Protein 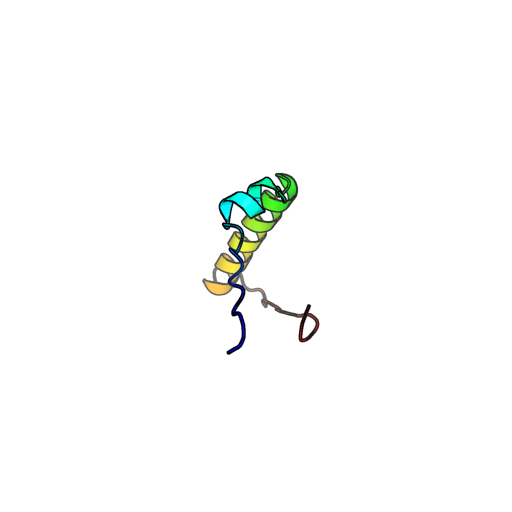AF-A0A3D0MAL9-F1 (afdb_monomer_lite)

Secondary structure (DSSP, 8-state):
-------PPPPHHHHHHHSPPPHHHHHHHHHHHHHHHHHHHTSS-------S-S--

pLDDT: mean 93.04, std 9.19, range [45.94, 98.38]

Sequence (56 aa):
MGFSYERELPSPEHLKELLPVSPQLEQIRLDRIDYIKKILSGDYERLLLIIGPCSA

Radius of gyra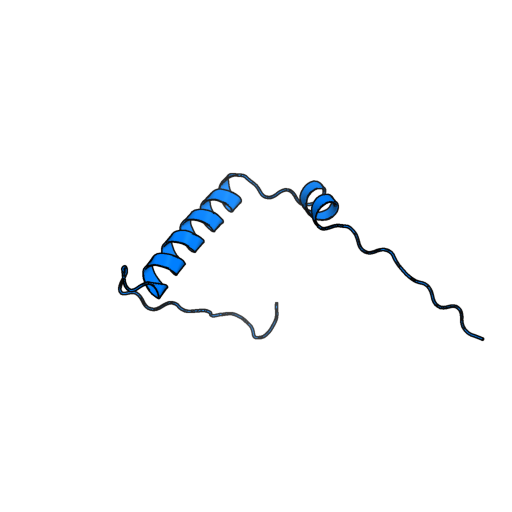tion: 19.07 Å; chains: 1; bounding box: 30×26×60 Å

Foldseek 3Di:
DDDDDDDDDDDPVRVCVVPPDDPVVVVVVVVVVVVVVCCVVVVDPDDDDDDDPPPD

Structure (mmCIF, N/CA/C/O backbone):
data_AF-A0A3D0MAL9-F1
#
_entry.id   AF-A0A3D0MAL9-F1
#
loop_
_atom_site.group_PDB
_atom_site.id
_atom_site.type_symbol
_atom_site.label_atom_id
_atom_site.label_alt_id
_atom_site.label_comp_id
_atom_site.label_asym_id
_atom_site.label_entity_id
_atom_site.label_seq_id
_atom_site.pdbx_PDB_ins_code
_atom_site.Cartn_x
_atom_site.Cartn_y
_atom_site.Cartn_z
_atom_site.occupancy
_atom_site.B_iso_or_equiv
_atom_site.auth_seq_id
_atom_site.auth_comp_id
_atom_site.auth_asym_id
_atom_site.auth_atom_id
_atom_site.pdbx_PDB_model_num
ATOM 1 N N . MET A 1 1 ? 2.149 -8.151 -45.731 1.00 45.94 1 MET A N 1
ATOM 2 C CA . MET A 1 1 ? 2.229 -9.119 -44.618 1.00 45.94 1 MET A CA 1
ATOM 3 C C . MET A 1 1 ? 3.220 -8.555 -43.618 1.00 45.94 1 MET A C 1
ATOM 5 O O . MET A 1 1 ? 4.384 -8.421 -43.966 1.00 45.94 1 MET A O 1
ATOM 9 N N . GLY A 1 2 ? 2.734 -8.064 -42.478 1.00 74.31 2 GLY A N 1
ATOM 10 C CA . GLY A 1 2 ? 3.567 -7.429 -41.453 1.00 74.31 2 GLY A CA 1
ATOM 11 C C . GLY A 1 2 ? 3.974 -8.442 -40.389 1.00 74.31 2 GLY A C 1
ATOM 12 O O . GLY A 1 2 ? 3.170 -9.297 -40.029 1.00 74.31 2 GLY A O 1
ATOM 13 N N . PHE A 1 3 ? 5.213 -8.356 -39.910 1.00 76.44 3 PHE A N 1
ATOM 14 C CA . PHE A 1 3 ? 5.695 -9.159 -38.789 1.00 76.44 3 PHE A CA 1
ATOM 15 C C . PHE A 1 3 ? 5.076 -8.646 -37.484 1.00 76.44 3 PHE A C 1
ATOM 17 O O . PHE A 1 3 ? 5.209 -7.465 -37.162 1.00 76.44 3 PHE A O 1
ATOM 24 N N . SER A 1 4 ? 4.422 -9.522 -36.724 1.00 71.12 4 SER A N 1
ATOM 25 C CA . SER A 1 4 ? 4.046 -9.259 -35.335 1.00 71.12 4 SER A CA 1
ATOM 26 C C . SER A 1 4 ? 5.163 -9.759 -34.423 1.00 71.12 4 SER A C 1
ATOM 28 O O . SER A 1 4 ? 5.449 -10.954 -34.393 1.00 71.12 4 SER A O 1
ATOM 30 N N . TYR A 1 5 ? 5.805 -8.843 -33.703 1.00 74.44 5 TYR A N 1
ATOM 31 C CA . TYR A 1 5 ? 6.786 -9.176 -32.673 1.00 74.44 5 TYR A CA 1
ATOM 32 C C . TYR A 1 5 ? 6.070 -9.295 -31.329 1.00 74.44 5 TYR A C 1
ATOM 34 O O . TYR A 1 5 ? 5.597 -8.295 -30.789 1.00 74.44 5 TYR A O 1
ATOM 42 N N . GLU A 1 6 ? 5.999 -10.508 -30.795 1.00 79.69 6 GLU A N 1
ATOM 43 C CA . GLU A 1 6 ? 5.524 -10.767 -29.439 1.00 79.69 6 GLU A CA 1
ATOM 44 C C . GLU A 1 6 ? 6.719 -10.676 -28.481 1.00 79.69 6 GLU A C 1
ATOM 46 O O . GLU A 1 6 ? 7.779 -11.248 -28.741 1.00 79.69 6 GLU A O 1
ATOM 51 N N . ARG A 1 7 ? 6.592 -9.879 -27.416 1.00 82.44 7 ARG A N 1
ATOM 52 C CA . ARG A 1 7 ? 7.627 -9.740 -26.386 1.00 82.44 7 ARG A CA 1
ATOM 53 C C . ARG A 1 7 ? 7.143 -10.422 -25.123 1.00 82.44 7 ARG A C 1
ATOM 55 O O . ARG A 1 7 ? 6.057 -10.108 -24.642 1.00 82.44 7 ARG A O 1
ATOM 62 N N . GLU A 1 8 ? 7.968 -11.302 -24.578 1.00 86.06 8 GLU A N 1
ATOM 63 C CA . GLU A 1 8 ? 7.707 -11.889 -23.271 1.00 86.06 8 GLU A CA 1
ATOM 64 C C . GLU A 1 8 ? 7.778 -10.806 -22.193 1.00 86.06 8 GLU A C 1
ATOM 66 O O . GLU A 1 8 ? 8.703 -9.990 -22.151 1.00 86.06 8 GLU A O 1
ATOM 71 N N . LEU A 1 9 ? 6.763 -10.787 -21.332 1.00 91.94 9 LEU A N 1
ATOM 72 C CA . LEU A 1 9 ? 6.762 -9.950 -20.143 1.00 91.94 9 LEU A CA 1
ATOM 73 C C . LEU A 1 9 ? 7.515 -10.678 -19.025 1.00 91.94 9 LEU A C 1
ATOM 75 O O . LEU A 1 9 ? 7.351 -11.890 -18.874 1.00 91.94 9 LEU A O 1
ATOM 79 N N . PRO A 1 10 ? 8.314 -9.962 -18.215 1.00 91.12 10 PRO A N 1
ATOM 80 C CA . PRO A 1 10 ? 8.954 -10.568 -17.059 1.00 91.12 10 PRO A CA 1
ATOM 81 C C . PRO A 1 10 ? 7.898 -1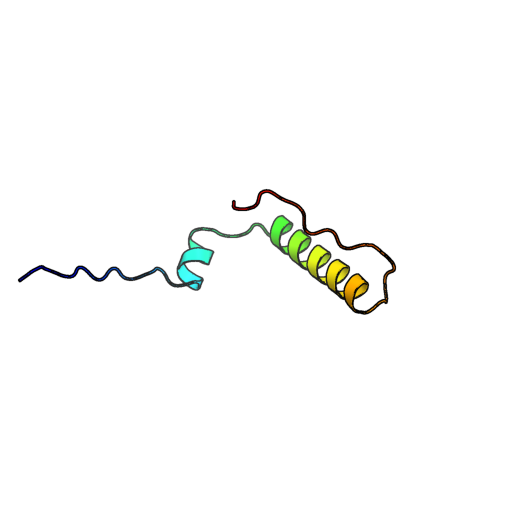1.065 -16.066 1.00 91.12 10 PRO A C 1
ATOM 83 O O . PRO A 1 10 ? 6.860 -10.423 -15.874 1.00 91.12 10 PRO A O 1
ATOM 86 N N . SER A 1 11 ? 8.172 -12.193 -15.407 1.00 94.81 11 SER A N 1
ATOM 87 C CA . SER A 1 11 ? 7.280 -12.697 -14.364 1.00 94.81 11 SER A CA 1
ATOM 88 C C . SER A 1 11 ? 7.314 -11.788 -13.123 1.00 94.81 11 SER A C 1
ATOM 90 O O . SER A 1 11 ? 8.309 -11.092 -12.882 1.00 94.81 11 SER A O 1
ATOM 92 N N . PRO A 1 12 ? 6.258 -11.791 -12.292 1.00 95.12 12 PRO A N 1
ATOM 93 C CA . PRO A 1 12 ? 6.261 -11.066 -11.024 1.00 95.12 12 PRO A CA 1
ATOM 94 C C . PRO A 1 12 ? 7.425 -11.450 -10.101 1.00 95.12 12 PRO A C 1
ATOM 96 O O . PRO A 1 12 ? 7.949 -10.596 -9.390 1.00 95.12 12 PRO A O 1
ATOM 99 N N . GLU A 1 13 ? 7.828 -12.720 -10.095 1.00 96.06 13 GLU A N 1
ATOM 100 C CA . GLU A 1 13 ? 8.961 -13.233 -9.318 1.00 96.06 13 GLU A CA 1
ATOM 101 C C . GLU A 1 13 ? 10.268 -12.622 -9.816 1.00 96.06 13 GLU A C 1
ATOM 103 O O . GLU A 1 13 ? 11.006 -12.041 -9.023 1.00 96.06 13 GLU A O 1
ATOM 108 N N . HIS A 1 14 ? 10.489 -12.643 -11.134 1.00 95.81 14 HIS A N 1
ATOM 109 C CA . HIS A 1 14 ? 11.672 -12.045 -11.743 1.00 95.81 14 HIS A CA 1
ATOM 110 C C . HIS A 1 14 ? 11.779 -10.542 -11.436 1.00 95.81 14 HIS A C 1
ATOM 112 O O . HIS A 1 14 ? 12.851 -10.038 -11.107 1.00 95.81 14 HIS A O 1
ATOM 118 N N . LEU A 1 15 ? 10.658 -9.814 -11.466 1.00 95.75 15 LEU A N 1
ATOM 119 C CA . LEU A 1 15 ? 10.636 -8.395 -11.099 1.00 95.75 15 LEU A CA 1
ATOM 120 C C . LEU A 1 15 ? 10.983 -8.157 -9.625 1.00 95.75 15 LEU A C 1
ATOM 122 O O . LEU A 1 15 ? 11.681 -7.193 -9.320 1.00 95.75 15 LEU A O 1
ATOM 126 N N . LYS A 1 16 ? 10.518 -9.016 -8.713 1.00 94.75 16 LYS A N 1
ATOM 127 C CA . LYS A 1 16 ? 10.838 -8.910 -7.279 1.00 94.75 16 LYS A CA 1
ATOM 128 C C . LYS A 1 16 ? 12.310 -9.196 -6.990 1.00 94.75 16 LYS A C 1
ATOM 130 O O . LYS A 1 16 ? 12.864 -8.588 -6.080 1.00 94.75 16 LYS A O 1
ATOM 135 N N . GLU A 1 17 ? 12.933 -10.090 -7.753 1.00 95.94 17 GLU A N 1
ATOM 136 C CA . GLU A 1 17 ? 14.374 -10.355 -7.669 1.00 95.94 17 GLU A CA 1
ATOM 137 C C . GLU A 1 17 ? 15.198 -9.164 -8.170 1.00 95.94 17 GLU A C 1
ATOM 139 O O . GLU A 1 17 ? 16.169 -8.771 -7.525 1.00 95.94 17 GLU A O 1
ATOM 144 N N . LEU A 1 18 ? 14.793 -8.561 -9.295 1.00 96.81 18 LEU A N 1
ATOM 145 C CA . LEU A 1 18 ? 15.456 -7.383 -9.864 1.00 96.81 18 LEU A CA 1
ATOM 146 C C . LEU A 1 18 ? 15.268 -6.119 -9.014 1.00 96.81 18 LEU A C 1
ATOM 148 O O . LEU A 1 18 ? 16.148 -5.259 -8.982 1.00 96.81 18 LEU A O 1
ATOM 152 N N . LEU A 1 19 ? 14.115 -5.988 -8.355 1.00 95.50 19 LEU A N 1
ATOM 153 C CA . LEU A 1 19 ? 13.714 -4.816 -7.577 1.00 95.50 19 LEU A CA 1
ATOM 154 C C . LEU A 1 19 ? 13.328 -5.238 -6.148 1.00 95.50 19 LEU A C 1
ATOM 156 O O . LEU A 1 19 ? 12.147 -5.172 -5.781 1.00 95.50 19 LEU A O 1
ATOM 160 N N . PRO A 1 20 ? 14.299 -5.681 -5.325 1.00 94.75 20 PRO A N 1
ATOM 161 C CA . PRO A 1 20 ? 14.014 -6.139 -3.976 1.00 94.75 20 PRO A CA 1
ATOM 162 C C . PRO A 1 20 ? 13.534 -4.975 -3.108 1.00 94.75 20 PRO A C 1
ATOM 164 O O . PRO A 1 20 ? 14.123 -3.891 -3.078 1.00 94.75 20 PRO A O 1
ATOM 167 N N . VAL A 1 21 ? 12.460 -5.212 -2.362 1.00 94.94 21 VAL A N 1
ATOM 168 C CA . VAL A 1 21 ? 11.951 -4.257 -1.375 1.00 94.94 21 VAL A CA 1
ATOM 169 C C . VAL A 1 21 ? 12.772 -4.399 -0.099 1.00 94.94 21 VAL A C 1
ATOM 171 O O . VAL A 1 21 ? 13.026 -5.510 0.361 1.00 94.94 21 VAL A O 1
ATOM 174 N N . SER A 1 22 ? 13.200 -3.280 0.487 1.00 96.94 22 SER A N 1
ATOM 175 C CA . SER A 1 22 ? 13.944 -3.334 1.743 1.00 96.94 22 SER A CA 1
ATOM 176 C C . SER A 1 22 ? 13.044 -3.800 2.900 1.00 96.94 22 SER A C 1
ATOM 178 O O . SER A 1 22 ? 11.856 -3.455 2.923 1.00 96.94 22 SER A O 1
ATOM 180 N N . PRO A 1 23 ? 13.587 -4.508 3.910 1.00 96.44 23 PRO A N 1
ATOM 181 C CA . PRO A 1 23 ? 12.802 -4.965 5.061 1.00 96.44 23 PRO A CA 1
ATOM 182 C C . PRO A 1 23 ? 12.062 -3.829 5.783 1.00 96.44 23 PRO A C 1
ATOM 184 O O . PRO A 1 23 ? 10.951 -4.003 6.278 1.00 96.44 23 PRO A O 1
ATOM 187 N N . GLN A 1 24 ? 12.651 -2.630 5.804 1.00 97.56 24 GLN A N 1
ATOM 188 C CA . GLN A 1 24 ? 12.042 -1.446 6.407 1.00 97.56 24 GLN A CA 1
ATOM 189 C C . GLN A 1 24 ? 10.780 -1.010 5.648 1.00 97.56 24 GLN A C 1
ATOM 191 O O . GLN A 1 24 ? 9.773 -0.672 6.267 1.00 97.56 24 GLN A O 1
ATOM 196 N N . LEU A 1 25 ? 10.816 -1.023 4.311 1.00 97.25 25 LEU A N 1
ATOM 197 C CA . LEU A 1 25 ? 9.665 -0.663 3.477 1.00 97.25 25 LEU A CA 1
ATOM 198 C C . LEU A 1 25 ? 8.571 -1.732 3.521 1.00 97.25 25 LEU A C 1
ATOM 200 O O . LEU A 1 25 ? 7.385 -1.392 3.505 1.00 97.25 25 LEU A O 1
ATOM 204 N N . GLU A 1 26 ? 8.953 -3.005 3.616 1.00 96.56 26 GLU A N 1
ATOM 205 C CA . GLU A 1 26 ? 8.009 -4.100 3.818 1.00 96.56 26 GLU A CA 1
ATOM 206 C C . GLU A 1 26 ? 7.242 -3.933 5.135 1.00 96.56 26 GLU A C 1
ATOM 208 O O . GLU A 1 26 ? 6.008 -3.969 5.125 1.00 96.56 26 GLU A O 1
ATOM 213 N N . GLN A 1 27 ? 7.942 -3.634 6.234 1.00 97.88 27 GLN A N 1
ATOM 214 C CA . GLN A 1 27 ? 7.304 -3.386 7.527 1.00 97.88 27 GLN A CA 1
ATOM 215 C C . GLN A 1 27 ? 6.358 -2.178 7.476 1.00 97.88 27 GLN A C 1
ATOM 217 O O . GLN A 1 27 ? 5.199 -2.290 7.870 1.00 97.88 27 GLN A O 1
ATOM 222 N N . ILE A 1 28 ? 6.796 -1.053 6.893 1.00 98.06 28 ILE A N 1
ATOM 223 C CA . ILE A 1 28 ? 5.948 0.142 6.725 1.00 98.06 28 ILE A CA 1
ATOM 224 C C 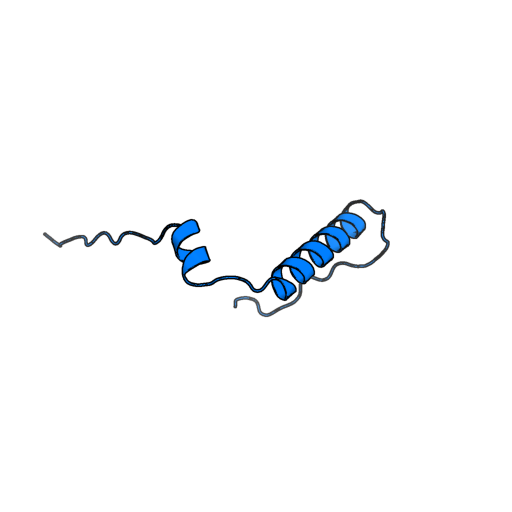. ILE A 1 28 ? 4.667 -0.192 5.945 1.00 98.06 28 ILE A C 1
ATOM 226 O O . ILE A 1 28 ? 3.587 0.311 6.270 1.00 98.06 28 ILE A O 1
ATOM 230 N N . ARG A 1 29 ? 4.761 -1.027 4.903 1.00 97.31 29 ARG A N 1
ATOM 231 C CA . ARG A 1 29 ? 3.591 -1.469 4.134 1.00 97.31 29 ARG A CA 1
ATOM 232 C C . ARG A 1 29 ? 2.647 -2.309 4.994 1.00 97.31 29 ARG A C 1
ATOM 234 O O . ARG A 1 29 ? 1.439 -2.083 4.927 1.00 97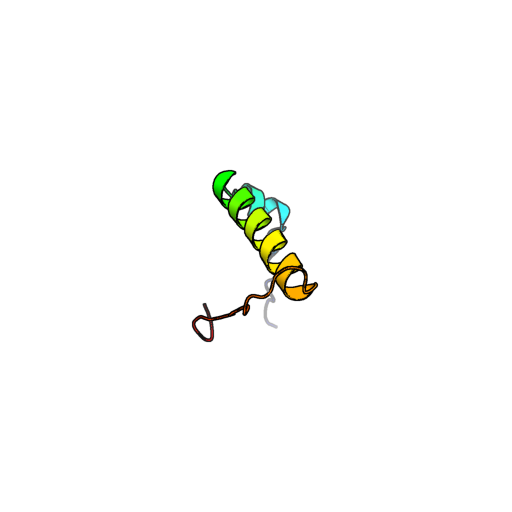.31 29 ARG A O 1
ATOM 241 N N . LEU A 1 30 ? 3.170 -3.256 5.772 1.00 98.06 30 LEU A N 1
ATOM 242 C CA . LEU A 1 30 ? 2.363 -4.112 6.646 1.00 98.06 30 LEU A CA 1
ATOM 243 C C . LEU A 1 30 ? 1.623 -3.292 7.710 1.00 98.06 30 LEU A C 1
ATOM 245 O O . LEU A 1 30 ? 0.408 -3.445 7.852 1.00 98.06 30 LEU A O 1
ATOM 249 N N . ASP A 1 31 ? 2.315 -2.359 8.362 1.00 98.06 31 ASP A N 1
ATOM 250 C CA . ASP A 1 31 ? 1.733 -1.492 9.391 1.00 98.06 31 ASP A CA 1
ATOM 251 C C . ASP A 1 31 ? 0.613 -0.610 8.817 1.00 98.06 31 ASP A C 1
ATOM 253 O O . ASP A 1 31 ? -0.460 -0.467 9.409 1.00 98.06 31 ASP A O 1
ATOM 257 N N . ARG A 1 32 ? 0.817 -0.055 7.613 1.00 97.38 32 ARG A N 1
ATOM 258 C CA . ARG A 1 32 ? -0.216 0.732 6.917 1.00 97.38 32 ARG A CA 1
ATOM 259 C C . ARG A 1 32 ? -1.432 -0.110 6.545 1.00 97.38 32 ARG A C 1
ATOM 261 O O . ARG A 1 32 ? -2.553 0.376 6.664 1.00 97.38 32 ARG A O 1
ATOM 268 N N . ILE A 1 33 ? -1.230 -1.351 6.100 1.00 98.00 33 ILE A N 1
ATOM 269 C CA . ILE A 1 33 ? -2.333 -2.267 5.776 1.00 98.00 33 ILE A CA 1
ATOM 270 C C . ILE A 1 33 ? -3.165 -2.566 7.028 1.00 98.00 33 ILE A C 1
ATOM 272 O O . ILE A 1 33 ? -4.392 -2.533 6.950 1.00 98.00 33 ILE A O 1
ATOM 276 N N . ASP A 1 34 ? -2.527 -2.836 8.168 1.00 98.12 34 ASP A N 1
ATOM 277 C CA . ASP A 1 34 ? -3.227 -3.060 9.439 1.00 98.12 34 ASP A CA 1
ATOM 278 C C . ASP A 1 34 ? -4.045 -1.830 9.863 1.00 98.12 34 ASP A C 1
ATOM 280 O O . ASP A 1 34 ? -5.226 -1.936 10.195 1.00 98.12 34 ASP A O 1
ATOM 284 N N . TYR A 1 35 ? -3.455 -0.641 9.748 1.00 97.31 35 TYR A N 1
ATOM 285 C CA . TYR A 1 35 ? -4.128 0.615 10.064 1.00 97.31 35 TYR A CA 1
ATOM 286 C C . TYR A 1 35 ? -5.350 0.876 9.172 1.00 97.31 35 TYR A C 1
ATOM 288 O O . TYR A 1 35 ? -6.421 1.217 9.670 1.00 97.31 35 TYR A O 1
ATOM 296 N N . ILE A 1 36 ? -5.219 0.667 7.857 1.00 98.00 36 ILE A N 1
ATOM 297 C CA . ILE A 1 36 ? -6.336 0.801 6.910 1.00 98.00 36 ILE A CA 1
ATOM 298 C C . ILE A 1 36 ? -7.446 -0.200 7.247 1.00 98.00 36 ILE A C 1
ATOM 300 O O . ILE A 1 36 ? -8.615 0.178 7.248 1.00 98.00 36 ILE A O 1
ATOM 304 N N . LYS A 1 37 ? -7.102 -1.453 7.579 1.00 98.06 37 LYS A N 1
ATOM 305 C CA . LYS A 1 37 ? -8.089 -2.465 7.987 1.00 98.06 37 LYS A CA 1
ATOM 306 C C . LYS A 1 37 ? -8.892 -2.010 9.201 1.00 98.06 37 LYS A C 1
ATOM 308 O O . LYS A 1 37 ? -10.111 -2.093 9.147 1.00 98.06 37 LYS A O 1
ATOM 313 N N . LYS A 1 38 ? -8.224 -1.484 10.231 1.00 98.38 38 LYS A N 1
ATOM 314 C CA . LYS A 1 38 ? -8.872 -0.967 11.448 1.00 98.38 38 LYS A CA 1
ATOM 315 C C . LYS A 1 38 ? -9.818 0.202 11.169 1.00 98.38 38 LYS A C 1
ATOM 317 O O . LYS A 1 38 ? -10.869 0.300 11.789 1.00 98.38 38 LYS A O 1
ATOM 322 N N . ILE A 1 39 ? -9.466 1.080 10.227 1.00 98.06 39 ILE A N 1
ATOM 323 C CA . ILE A 1 39 ? -10.364 2.166 9.805 1.00 98.06 39 ILE A CA 1
ATOM 324 C C . ILE A 1 39 ? -11.607 1.595 9.117 1.00 98.06 39 ILE A C 1
ATOM 326 O O . ILE A 1 39 ? -12.727 1.977 9.443 1.00 98.06 39 ILE A O 1
ATOM 330 N N . LEU A 1 40 ? -11.419 0.668 8.175 1.00 97.62 40 LEU A N 1
ATOM 331 C CA . LEU A 1 40 ? -12.519 0.096 7.394 1.00 97.62 40 LEU A CA 1
ATOM 332 C C . LEU A 1 40 ? -13.428 -0.830 8.214 1.00 97.62 40 LEU A C 1
ATOM 334 O O . LEU A 1 40 ? -14.615 -0.921 7.911 1.00 97.62 40 LEU A O 1
ATOM 338 N N . SER A 1 41 ? -12.897 -1.506 9.237 1.00 97.88 41 SER A N 1
ATOM 339 C CA . SER A 1 41 ? -13.691 -2.321 10.164 1.00 97.88 41 SER A CA 1
ATOM 340 C C . SER A 1 41 ? -14.476 -1.490 11.180 1.00 97.88 41 SER A C 1
ATOM 342 O O . SER A 1 41 ? -15.363 -2.027 11.835 1.00 97.88 41 SER A O 1
ATOM 344 N N . GLY A 1 42 ? -14.178 -0.193 11.306 1.00 96.94 42 GLY A N 1
ATOM 345 C CA . GLY A 1 42 ? -14.764 0.678 12.324 1.00 96.94 42 GLY A CA 1
ATOM 346 C C . GLY A 1 42 ? -14.086 0.578 13.694 1.00 96.94 42 GLY A C 1
ATOM 347 O O . GLY A 1 42 ? -14.476 1.297 14.607 1.00 96.94 42 GLY A O 1
ATOM 348 N N . ASP A 1 43 ? -13.035 -0.236 13.838 1.00 97.94 43 ASP A N 1
ATOM 349 C CA . ASP A 1 43 ? -12.252 -0.344 15.080 1.00 97.94 43 ASP A CA 1
ATOM 350 C C . ASP A 1 43 ? -11.404 0.907 15.350 1.00 97.94 43 ASP A C 1
ATOM 352 O O . ASP A 1 43 ? -10.802 1.062 16.417 1.00 97.94 43 ASP A O 1
ATOM 356 N N . TYR A 1 44 ? -11.300 1.791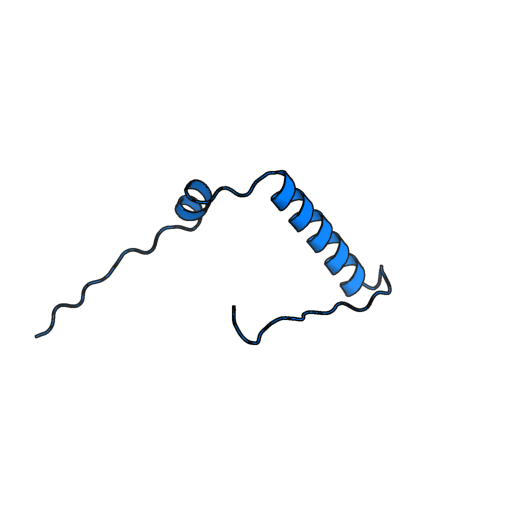 14.358 1.00 96.69 44 TYR A N 1
ATOM 357 C CA . TYR A 1 44 ? -10.491 2.984 14.453 1.00 96.69 44 TYR A CA 1
ATOM 358 C C . TYR A 1 44 ? -11.099 4.168 13.698 1.00 96.69 44 TYR A C 1
ATOM 360 O O . TYR A 1 44 ? -11.038 4.269 12.474 1.00 96.69 44 TYR A O 1
ATOM 368 N N . GLU A 1 45 ? -11.657 5.104 14.465 1.00 96.50 45 GLU A N 1
ATOM 369 C CA . GLU A 1 45 ? -12.383 6.277 13.972 1.00 96.50 45 GLU A CA 1
ATOM 370 C C . GLU A 1 45 ? -11.437 7.356 13.417 1.00 96.50 45 GLU A C 1
ATOM 372 O O . GLU A 1 45 ? -11.159 8.394 14.028 1.00 96.50 45 GLU A O 1
ATOM 377 N N . ARG A 1 46 ? -10.912 7.107 12.218 1.00 96.19 46 ARG A N 1
ATOM 378 C CA . ARG A 1 46 ? -10.174 8.086 11.414 1.00 96.19 46 ARG A CA 1
ATOM 379 C C . ARG A 1 46 ? -10.747 8.162 10.008 1.00 96.19 46 ARG A C 1
ATOM 381 O O . ARG A 1 46 ? -11.307 7.206 9.489 1.00 96.19 46 ARG A O 1
ATOM 388 N N . LEU A 1 47 ? -10.539 9.307 9.366 1.00 96.12 47 LEU A N 1
ATOM 389 C CA . LEU A 1 47 ? -10.842 9.481 7.952 1.00 96.12 47 LEU A CA 1
ATOM 390 C C . LEU A 1 47 ? -9.674 8.960 7.103 1.00 96.12 47 LEU A C 1
ATOM 392 O O . LEU A 1 47 ? -8.561 9.478 7.197 1.00 96.12 47 LEU A O 1
ATOM 396 N N . LEU A 1 48 ? -9.930 7.959 6.258 1.00 96.94 48 LEU A N 1
ATOM 397 C CA . LEU A 1 48 ? -8.981 7.509 5.239 1.00 96.94 48 LEU A CA 1
ATOM 398 C C . LEU A 1 48 ? -9.029 8.454 4.033 1.00 96.94 48 LEU A C 1
ATOM 400 O O . LEU A 1 48 ? -10.074 8.612 3.406 1.00 96.94 48 LEU A O 1
ATOM 404 N N . LEU A 1 49 ? -7.887 9.048 3.686 1.00 97.12 49 LEU A N 1
ATOM 405 C CA . LEU A 1 49 ? -7.742 9.923 2.524 1.00 97.12 49 LEU A CA 1
ATOM 406 C C . LEU A 1 49 ? -6.821 9.274 1.489 1.00 97.12 49 LEU A C 1
ATOM 408 O O . LEU A 1 49 ? -5.644 9.043 1.760 1.00 97.12 49 LEU A O 1
ATOM 412 N N . ILE A 1 50 ? -7.354 9.015 0.294 1.00 95.50 50 ILE A N 1
ATOM 413 C CA . ILE A 1 50 ? -6.571 8.606 -0.876 1.00 95.50 50 ILE A CA 1
ATOM 414 C C . ILE A 1 50 ? -6.405 9.838 -1.761 1.00 95.50 50 ILE A C 1
ATOM 416 O O . ILE A 1 50 ? -7.334 10.238 -2.457 1.00 95.50 50 ILE A O 1
ATOM 420 N N . ILE A 1 51 ? -5.241 10.476 -1.672 1.00 96.88 51 ILE A N 1
ATOM 421 C CA . ILE A 1 51 ? -4.952 11.743 -2.349 1.00 96.88 51 ILE A CA 1
ATOM 422 C C . ILE A 1 51 ? -3.623 11.657 -3.098 1.00 96.88 51 ILE A C 1
ATOM 424 O O . ILE A 1 51 ? -2.663 11.055 -2.620 1.00 96.88 51 ILE A O 1
ATOM 428 N N . GLY A 1 52 ? -3.578 12.266 -4.279 1.00 95.69 52 GLY A N 1
ATOM 429 C CA . GLY A 1 52 ? -2.430 12.246 -5.178 1.00 95.69 52 GLY A CA 1
ATOM 430 C C . GLY A 1 52 ? -2.787 12.836 -6.545 1.00 95.69 52 GLY A C 1
ATOM 431 O O . GLY A 1 52 ? -3.936 13.239 -6.751 1.00 95.69 52 GLY A O 1
ATOM 432 N N . PRO A 1 53 ? -1.822 12.917 -7.476 1.00 96.56 53 PRO A N 1
ATOM 433 C CA . PRO A 1 53 ? -2.115 13.280 -8.858 1.00 96.56 53 PRO A CA 1
ATOM 434 C C . PRO A 1 53 ? -3.066 12.258 -9.498 1.00 96.56 53 PRO A C 1
ATOM 436 O O . PRO A 1 53 ? -3.150 11.111 -9.062 1.00 96.56 53 PRO A O 1
ATOM 439 N N . CYS A 1 54 ? -3.774 12.672 -10.553 1.00 94.50 54 CYS A N 1
ATOM 440 C CA . CYS A 1 54 ? -4.708 11.800 -11.279 1.00 94.50 54 CYS A CA 1
ATOM 441 C C . CYS A 1 54 ? -4.017 10.540 -11.844 1.00 94.50 54 CYS A C 1
ATOM 443 O O . CYS A 1 54 ? -4.609 9.465 -11.886 1.00 94.50 54 CYS A O 1
ATOM 445 N N . SER A 1 55 ? -2.745 10.662 -12.226 1.00 94.56 55 SER A N 1
ATOM 446 C CA . SER A 1 55 ? -1.876 9.563 -12.642 1.00 94.56 55 SER A CA 1
ATOM 447 C C . SER A 1 55 ? -0.468 9.780 -12.092 1.00 94.56 55 SER A C 1
ATOM 449 O O . SER A 1 55 ? -0.051 10.927 -11.914 1.00 94.56 55 SER A O 1
ATOM 451 N N . ALA A 1 56 ? 0.230 8.677 -11.814 1.00 85.69 56 ALA A N 1
ATOM 452 C CA . ALA A 1 56 ? 1.648 8.681 -11.460 1.00 85.69 56 ALA A CA 1
ATOM 453 C C . ALA A 1 56 ? 2.528 9.130 -12.635 1.00 85.69 56 ALA A C 1
ATOM 455 O O . ALA A 1 56 ? 2.125 8.880 -13.796 1.00 85.69 56 ALA A O 1
#